Protein AF-A0A531KGC9-F1 (afdb_monomer_lite)

Radius of gyration: 27.88 Å; chains: 1; bounding box: 52×53×68 Å

Foldseek 3Di:
DPLVVVVVDADQEEEDEAQFACVLVNDQDADPPDGQVRCVVVVHDGSCVSNVVSVVSVVVQVPHNHYHYYHDQDDPPHGTHGHPVVVVVDVVVDDVVVVVNVVVVVVVVVVVVVVVDDP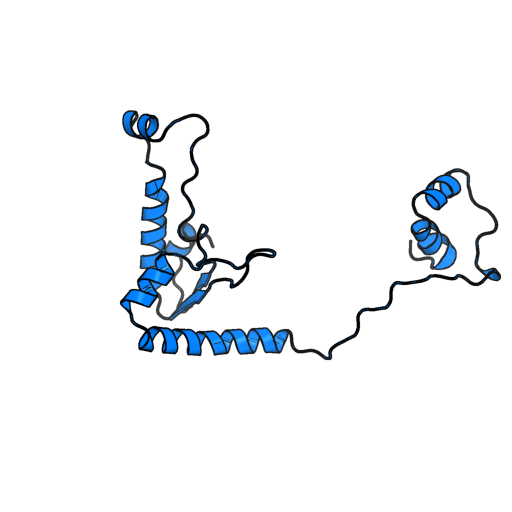DDDDDPDDDDDDDPVQDDPDDDPVVVVCCVVPVVVVCCCRRVVPD

Secondary structure (DSSP, 8-state):
--HHHHTT---SEEEE---BTBBTTBPPPPPSS--HHHHHHTTPPPTTHHHHHHHHHHHHHTTSSEEEE---SEETTEEPPBPHHHHHHHHHHHHHHHHHHHHHHHHHHHHHHHHS----PPPPPPP-----GGGS-S---HHHHHHHHH-HHHHIIIIII---

Structure (mmCIF, N/CA/C/O backbone):
data_AF-A0A531KGC9-F1
#
_entry.id   AF-A0A531KGC9-F1
#
loop_
_atom_site.group_PDB
_atom_site.id
_atom_site.type_symbol
_atom_site.label_atom_id
_atom_site.label_alt_id
_atom_site.label_comp_id
_atom_site.label_asym_id
_atom_site.label_entity_id
_atom_site.label_seq_id
_atom_site.pdbx_PDB_ins_code
_atom_site.Cartn_x
_atom_site.Cartn_y
_atom_site.Cartn_z
_atom_site.occupancy
_atom_site.B_iso_or_equiv
_atom_site.auth_seq_id
_atom_site.auth_comp_id
_atom_site.auth_asym_id
_atom_site.auth_atom_id
_atom_site.pdbx_PDB_model_num
ATOM 1 N N . TRP A 1 1 ? -11.451 5.717 -4.130 1.00 70.56 1 TRP A N 1
ATOM 2 C CA . TRP A 1 1 ? -12.069 6.863 -3.434 1.00 70.56 1 TRP A CA 1
ATOM 3 C C . TRP A 1 1 ? -11.128 7.343 -2.345 1.00 70.56 1 TRP A C 1
ATOM 5 O O . TRP A 1 1 ? -10.387 6.514 -1.820 1.00 70.56 1 TRP A O 1
ATOM 15 N N . GLY A 1 2 ? -11.115 8.639 -2.031 1.00 81.06 2 GLY A N 1
ATOM 16 C CA . GLY A 1 2 ? -10.497 9.112 -0.796 1.00 81.06 2 GLY A CA 1
ATOM 17 C C . GLY A 1 2 ? -11.372 8.763 0.413 1.00 81.06 2 GLY A C 1
ATOM 18 O O . GLY A 1 2 ? -12.481 8.242 0.271 1.00 81.06 2 GLY A O 1
ATOM 19 N N . ALA A 1 3 ? -10.854 9.017 1.617 1.00 81.88 3 ALA A N 1
ATOM 20 C CA . ALA A 1 3 ? -11.562 8.699 2.859 1.00 81.88 3 ALA A CA 1
ATOM 21 C C . ALA A 1 3 ? -12.882 9.478 2.995 1.00 81.88 3 ALA A C 1
ATOM 23 O O . ALA A 1 3 ? -13.854 8.944 3.519 1.00 81.88 3 ALA A O 1
ATOM 24 N N . LEU A 1 4 ? -12.937 10.709 2.474 1.00 83.06 4 LEU A N 1
ATOM 25 C CA . LEU A 1 4 ? -14.130 11.549 2.533 1.00 83.06 4 LEU A CA 1
ATOM 26 C C . LEU A 1 4 ? -15.223 11.043 1.585 1.00 83.06 4 LEU A C 1
ATOM 28 O O . LEU A 1 4 ? -16.373 10.912 1.989 1.00 83.06 4 LEU A O 1
ATOM 32 N N . GLU A 1 5 ? -14.864 10.710 0.345 1.00 86.38 5 GLU A N 1
ATOM 33 C CA . GLU A 1 5 ? -15.802 10.186 -0.650 1.00 86.38 5 GLU A CA 1
ATOM 34 C C . GLU A 1 5 ? -16.326 8.805 -0.249 1.00 86.38 5 GLU A C 1
ATOM 36 O O . GLU A 1 5 ? -17.485 8.487 -0.513 1.00 86.38 5 GLU A O 1
ATOM 41 N N . ALA A 1 6 ? -15.502 8.003 0.435 1.00 86.00 6 ALA A N 1
ATOM 42 C CA . ALA A 1 6 ? -15.907 6.704 0.963 1.00 86.00 6 ALA A CA 1
ATOM 43 C C . ALA A 1 6 ? -17.051 6.805 1.989 1.00 86.00 6 ALA A C 1
ATOM 45 O O . ALA A 1 6 ? -17.848 5.876 2.074 1.00 86.00 6 ALA A O 1
ATOM 46 N N . ARG A 1 7 ? -17.198 7.932 2.709 1.00 85.44 7 ARG A N 1
ATOM 47 C CA . ARG A 1 7 ? -18.311 8.145 3.661 1.00 85.44 7 ARG A CA 1
ATOM 48 C C . ARG A 1 7 ? -19.683 8.159 2.993 1.00 85.44 7 ARG A C 1
ATOM 50 O O . ARG A 1 7 ? -20.686 7.932 3.658 1.00 85.44 7 ARG A O 1
ATOM 57 N N . LEU A 1 8 ? -19.728 8.475 1.701 1.00 88.75 8 LEU A N 1
ATOM 58 C CA . LEU A 1 8 ? -20.965 8.567 0.927 1.00 88.75 8 LEU A CA 1
ATOM 59 C C . LEU A 1 8 ? -21.349 7.231 0.281 1.00 88.75 8 LEU A C 1
ATOM 61 O O . LEU A 1 8 ? -22.403 7.136 -0.339 1.00 88.75 8 LEU A O 1
ATOM 65 N N . GLN A 1 9 ? -20.490 6.215 0.384 1.00 87.88 9 GLN A N 1
ATOM 66 C CA . GLN A 1 9 ? -20.696 4.920 -0.251 1.00 87.88 9 GLN A CA 1
ATOM 67 C C . GLN A 1 9 ? -21.220 3.906 0.765 1.00 87.88 9 GLN A C 1
ATOM 69 O O . GLN A 1 9 ? -20.763 3.862 1.905 1.00 87.88 9 GLN A O 1
ATOM 74 N N . ASN A 1 10 ? -22.134 3.043 0.327 1.00 88.31 10 ASN A N 1
ATOM 75 C CA . ASN A 1 10 ? -22.544 1.864 1.081 1.00 88.31 10 ASN A CA 1
ATOM 76 C C . ASN A 1 10 ? -22.119 0.618 0.302 1.00 88.31 10 ASN A C 1
ATOM 78 O O . ASN A 1 10 ? -22.571 0.401 -0.821 1.00 88.31 10 ASN A O 1
ATOM 82 N N . VAL A 1 11 ? -21.211 -0.166 0.881 1.00 90.94 11 VAL A N 1
ATOM 83 C CA . VAL A 1 11 ? -20.626 -1.354 0.253 1.00 90.94 11 VAL A CA 1
ATOM 84 C C . VAL A 1 11 ? -20.618 -2.513 1.239 1.00 90.94 11 VAL A C 1
ATOM 86 O O . VAL A 1 11 ? -20.351 -2.335 2.428 1.00 90.94 11 VAL A O 1
ATOM 89 N N . ASP A 1 12 ? -20.857 -3.728 0.748 1.00 92.81 12 ASP A N 1
ATOM 90 C CA . ASP A 1 12 ? -20.807 -4.921 1.598 1.00 92.81 12 ASP A CA 1
ATOM 91 C C . ASP A 1 12 ? -19.370 -5.300 1.985 1.00 92.81 12 ASP A C 1
ATOM 93 O O . ASP A 1 12 ? -19.133 -5.823 3.074 1.00 92.81 12 ASP A O 1
ATOM 97 N N . THR A 1 13 ? -18.402 -5.037 1.099 1.00 94.00 13 THR A N 1
ATOM 98 C CA . THR A 1 13 ? -16.977 -5.294 1.341 1.00 94.00 13 THR A CA 1
ATOM 99 C C . THR A 1 13 ? -16.161 -4.024 1.146 1.00 94.00 13 THR A C 1
ATOM 101 O O . THR A 1 13 ? -16.174 -3.434 0.069 1.00 94.00 13 THR A O 1
ATOM 104 N N . LEU A 1 14 ? -15.405 -3.641 2.174 1.00 94.88 14 LEU A N 1
ATOM 105 C CA . LEU A 1 14 ? -14.520 -2.484 2.164 1.00 94.88 14 LEU A CA 1
ATOM 106 C C . LEU A 1 14 ? -13.064 -2.915 2.363 1.00 94.88 14 LEU A C 1
ATOM 108 O O . LEU A 1 14 ? -12.734 -3.628 3.310 1.00 94.88 14 LEU A O 1
ATOM 112 N N . VAL A 1 15 ? -12.175 -2.454 1.484 1.00 94.25 15 VAL A N 1
ATOM 113 C CA . VAL A 1 15 ? -10.730 -2.691 1.599 1.00 94.25 15 VAL A CA 1
ATOM 114 C C . VAL A 1 15 ? -10.048 -1.405 2.049 1.00 94.25 15 VAL A C 1
ATOM 116 O O . VAL A 1 15 ? -9.989 -0.426 1.307 1.00 94.25 15 VAL A O 1
ATOM 119 N N . VAL A 1 16 ? -9.502 -1.414 3.263 1.00 93.75 16 VAL A N 1
ATOM 120 C CA . VAL A 1 16 ? -8.706 -0.312 3.808 1.00 93.75 16 VAL A CA 1
ATOM 121 C C . VAL A 1 16 ? -7.238 -0.593 3.513 1.00 93.75 16 VAL A C 1
ATOM 123 O O . VAL A 1 16 ? -6.570 -1.351 4.218 1.00 93.75 16 VAL A O 1
ATOM 126 N N . GLY A 1 17 ? -6.752 -0.005 2.421 1.00 92.50 17 GLY A N 1
ATOM 127 C CA . GLY A 1 17 ? -5.370 -0.132 1.971 1.00 92.50 17 GLY A CA 1
ATOM 128 C C . GLY A 1 17 ? -4.423 0.893 2.593 1.00 92.50 17 GLY A C 1
ATOM 129 O O . GLY A 1 17 ? -4.823 1.980 3.006 1.00 92.50 17 GLY A O 1
ATOM 130 N N . GLY A 1 18 ? -3.132 0.558 2.603 1.00 90.75 18 GLY A N 1
ATOM 131 C CA . GLY A 1 18 ? -2.074 1.493 2.982 1.00 90.75 18 GLY A CA 1
ATOM 132 C C . GLY A 1 18 ? -1.900 1.671 4.488 1.00 90.75 18 GLY A C 1
ATOM 133 O O . GLY A 1 18 ? -1.448 2.729 4.911 1.00 90.75 18 GLY A O 1
ATOM 134 N N . LEU A 1 19 ? -2.211 0.658 5.304 1.00 94.75 19 LEU A N 1
ATOM 135 C CA . LEU A 1 19 ? -2.000 0.669 6.762 1.00 94.75 19 LEU A CA 1
ATOM 136 C C . LEU A 1 19 ? -0.515 0.549 7.154 1.00 94.75 19 LEU A C 1
ATOM 138 O O . LEU A 1 19 ? -0.113 -0.309 7.944 1.00 94.75 19 LEU A O 1
ATOM 142 N N . ASN A 1 20 ? 0.295 1.452 6.612 1.00 95.00 20 ASN A N 1
ATOM 143 C CA . ASN A 1 20 ? 1.696 1.667 6.931 1.00 95.00 20 ASN A CA 1
ATOM 144 C C . ASN A 1 20 ? 1.857 2.982 7.698 1.00 95.00 20 ASN A C 1
ATOM 146 O O . ASN A 1 20 ? 1.075 3.925 7.529 1.00 95.00 20 ASN A O 1
ATOM 150 N N . GLU A 1 21 ? 2.907 3.061 8.509 1.00 92.88 21 GLU A N 1
ATOM 151 C CA . GLU A 1 21 ? 3.233 4.276 9.247 1.00 92.88 21 GLU A CA 1
ATOM 152 C C . GLU A 1 21 ? 3.512 5.447 8.291 1.00 92.88 21 GLU A C 1
ATOM 154 O O . GLU A 1 21 ? 4.253 5.322 7.316 1.00 92.88 21 GLU A O 1
ATOM 159 N N . GLY A 1 22 ? 2.904 6.601 8.573 1.00 88.12 22 GLY A N 1
ATOM 160 C CA . GLY A 1 22 ? 3.001 7.803 7.743 1.00 88.12 22 GLY A CA 1
ATOM 161 C C . GLY A 1 22 ? 1.985 7.907 6.604 1.00 88.12 22 GLY A C 1
ATOM 162 O O . GLY A 1 22 ? 1.837 9.003 6.065 1.00 88.12 22 GLY A O 1
ATOM 163 N N . VAL A 1 23 ? 1.250 6.835 6.290 1.00 89.06 23 VAL A N 1
ATOM 164 C CA . VAL A 1 23 ? 0.073 6.882 5.402 1.00 89.06 23 VAL A CA 1
ATOM 165 C C . VAL A 1 23 ? -1.202 6.921 6.243 1.00 89.06 23 VAL A C 1
ATOM 167 O O . VAL A 1 23 ? -1.996 7.851 6.120 1.00 89.06 23 VAL A O 1
ATOM 170 N N . TRP A 1 24 ? -1.350 5.961 7.161 1.00 88.81 24 TRP A N 1
ATOM 171 C CA . TRP A 1 24 ? -2.466 5.879 8.103 1.00 88.81 24 TRP A CA 1
ATOM 172 C C . TRP A 1 24 ? -1.935 5.744 9.533 1.00 88.81 24 TRP A C 1
ATOM 174 O O . TRP A 1 24 ? -1.453 4.674 9.899 1.00 88.81 24 TRP A O 1
ATOM 184 N N . PRO A 1 25 ? -2.014 6.786 10.372 1.00 89.12 25 PRO A N 1
ATOM 185 C CA . PRO A 1 25 ? -2.324 8.167 10.009 1.00 89.12 25 PRO A CA 1
ATOM 186 C C . PRO A 1 25 ? -1.199 8.821 9.213 1.00 89.12 25 PRO A C 1
ATOM 188 O O . PRO A 1 25 ? -0.016 8.520 9.402 1.00 89.12 25 PRO A O 1
ATOM 191 N N . ARG A 1 26 ? -1.575 9.808 8.399 1.00 86.62 26 ARG A N 1
ATOM 192 C CA . ARG A 1 26 ? -0.610 10.689 7.751 1.00 86.62 26 ARG A CA 1
ATOM 193 C C . ARG A 1 26 ? 0.155 11.486 8.807 1.00 86.62 26 ARG A C 1
ATOM 195 O O . ARG A 1 26 ? -0.435 11.971 9.778 1.00 86.62 26 ARG A O 1
ATOM 202 N N . LYS A 1 27 ? 1.471 11.621 8.625 1.00 84.00 27 LYS A N 1
ATOM 203 C CA . LYS A 1 27 ? 2.285 12.484 9.491 1.00 84.00 27 LYS A CA 1
ATOM 204 C C . LYS A 1 27 ? 1.807 13.936 9.348 1.00 84.00 27 LYS A C 1
ATOM 206 O O . LYS A 1 27 ? 1.590 14.377 8.218 1.00 84.00 27 LYS A O 1
ATOM 211 N N . PRO A 1 28 ? 1.634 14.676 10.456 1.00 79.31 28 PRO A N 1
ATOM 212 C CA . PRO A 1 28 ? 1.358 16.097 10.367 1.00 79.31 28 PRO A CA 1
ATOM 213 C C . PRO A 1 28 ? 2.571 16.788 9.745 1.00 79.31 28 PRO A C 1
ATOM 215 O O . PRO A 1 28 ? 3.696 16.629 10.219 1.00 79.31 28 PRO A O 1
ATOM 218 N N . GLU A 1 29 ? 2.341 17.526 8.666 1.00 74.44 29 GLU A N 1
ATOM 219 C CA . GLU A 1 29 ? 3.374 18.332 8.026 1.00 74.44 29 GLU A CA 1
ATOM 220 C C . GLU A 1 29 ? 3.513 19.651 8.791 1.00 74.44 29 GLU A C 1
ATOM 222 O O . GLU A 1 29 ? 2.519 20.321 9.089 1.00 74.44 29 GLU A O 1
ATOM 227 N N . SER A 1 30 ? 4.748 20.009 9.144 1.00 69.81 30 SER A N 1
ATOM 228 C CA . SER A 1 30 ? 5.052 21.325 9.698 1.00 69.81 30 SER A CA 1
ATOM 229 C C . SER A 1 30 ? 4.838 22.384 8.622 1.00 69.81 30 SER A C 1
ATOM 231 O O . SER A 1 30 ? 5.321 22.239 7.498 1.00 69.81 30 SER A O 1
ATOM 233 N N . ASP A 1 31 ? 4.134 23.454 8.973 1.00 73.12 31 ASP A N 1
ATOM 234 C CA . ASP A 1 31 ? 4.000 24.611 8.095 1.00 73.12 31 ASP A CA 1
ATOM 235 C C . ASP A 1 31 ? 5.362 25.290 7.911 1.00 73.12 31 ASP A C 1
ATOM 237 O O . ASP A 1 31 ? 6.172 25.323 8.839 1.00 73.12 31 ASP A O 1
ATOM 241 N N . ARG A 1 32 ? 5.612 25.830 6.716 1.00 79.00 32 ARG A N 1
ATOM 242 C CA . ARG A 1 32 ? 6.854 26.550 6.407 1.00 79.00 32 ARG A CA 1
ATOM 243 C C . ARG A 1 32 ? 6.849 27.984 6.939 1.00 79.00 32 ARG A C 1
ATOM 245 O O . ARG A 1 32 ? 7.920 28.560 7.077 1.00 79.00 32 ARG A O 1
ATOM 252 N N . PHE A 1 33 ? 5.673 28.545 7.223 1.00 78.69 33 PHE A N 1
ATOM 253 C CA . PHE A 1 33 ? 5.512 29.948 7.611 1.00 78.69 33 PHE A CA 1
ATOM 254 C C . PHE A 1 33 ? 5.098 30.129 9.070 1.00 78.69 33 PHE A C 1
ATOM 256 O O . PHE A 1 33 ? 5.510 31.093 9.708 1.00 78.69 33 PHE A O 1
ATOM 263 N N . MET A 1 34 ? 4.284 29.219 9.608 1.00 76.50 34 MET A N 1
ATOM 264 C CA . MET A 1 34 ? 3.703 29.376 10.944 1.00 76.50 34 MET A CA 1
ATOM 265 C C . MET A 1 34 ? 4.039 28.206 11.860 1.00 76.50 34 MET A C 1
ATOM 267 O O . MET A 1 34 ? 3.727 27.051 11.572 1.00 76.50 34 MET A O 1
ATOM 271 N N . SER A 1 35 ? 4.606 28.504 13.028 1.00 79.88 35 SER A N 1
ATOM 272 C CA . SER A 1 35 ? 4.797 27.480 14.053 1.00 79.88 35 SER A CA 1
ATOM 273 C C . SER A 1 35 ? 3.447 26.957 14.566 1.00 79.88 35 SER A C 1
ATOM 275 O O . SER A 1 35 ? 2.408 27.614 14.453 1.00 79.88 35 SER A O 1
ATOM 277 N N . ARG A 1 36 ? 3.456 25.767 15.178 1.00 75.94 36 ARG A N 1
ATOM 278 C CA . ARG A 1 36 ? 2.265 25.182 15.817 1.00 75.94 36 ARG A CA 1
ATOM 279 C C . ARG A 1 36 ? 1.620 26.149 16.819 1.00 75.94 36 ARG A C 1
ATOM 281 O O . ARG A 1 36 ? 0.402 26.266 16.827 1.00 75.94 36 ARG A O 1
ATOM 288 N N . LEU A 1 37 ? 2.447 26.848 17.603 1.00 78.12 37 LEU A N 1
ATOM 289 C CA . LEU A 1 37 ? 2.013 27.793 18.635 1.00 78.12 37 LEU A CA 1
ATOM 290 C C . LEU A 1 37 ? 1.319 29.022 18.030 1.00 78.12 37 LEU A C 1
ATOM 292 O O . LEU A 1 37 ? 0.314 29.494 18.555 1.00 78.12 37 LEU A O 1
ATOM 296 N N . MET A 1 38 ? 1.837 29.510 16.897 1.00 80.50 38 MET A N 1
ATOM 297 C CA . MET A 1 38 ? 1.240 30.634 16.175 1.00 80.50 38 MET A CA 1
ATOM 298 C C . MET A 1 38 ? -0.146 30.265 15.662 1.00 80.50 38 MET A C 1
ATOM 300 O O . MET A 1 38 ? -1.073 31.027 15.889 1.00 80.50 38 MET A O 1
ATOM 304 N N . LYS A 1 39 ? -0.309 29.077 15.058 1.00 77.25 39 LYS A N 1
ATOM 305 C CA . LYS A 1 39 ? -1.611 28.606 14.550 1.00 77.25 39 LYS A CA 1
ATOM 306 C C . LYS A 1 39 ? -2.668 28.521 15.643 1.00 77.25 39 LYS A C 1
ATOM 308 O O . LYS A 1 39 ? -3.774 29.004 15.443 1.00 77.25 39 LYS A O 1
ATOM 313 N N . THR A 1 40 ? -2.309 27.967 16.800 1.00 75.19 40 THR A N 1
ATOM 314 C CA . THR A 1 40 ? -3.216 27.911 17.953 1.00 75.19 40 THR A CA 1
ATOM 315 C C . THR A 1 40 ? -3.551 29.296 18.505 1.00 75.19 40 THR A C 1
ATOM 317 O O . THR A 1 40 ? -4.658 29.497 18.979 1.00 75.19 40 THR A O 1
ATOM 320 N N . GLY A 1 41 ? -2.628 30.261 18.423 1.00 79.19 41 GLY A N 1
ATOM 321 C CA . GLY A 1 41 ? -2.860 31.636 18.881 1.00 79.19 41 GLY A CA 1
ATOM 322 C C . GLY A 1 41 ? -3.790 32.461 17.984 1.00 79.19 41 GLY A C 1
ATOM 323 O O . GLY A 1 41 ? -4.329 33.460 18.444 1.00 79.19 41 GLY A O 1
ATOM 324 N N . ILE A 1 42 ? -3.994 32.045 16.729 1.00 84.62 42 ILE A N 1
ATOM 325 C CA . ILE A 1 42 ? -4.915 32.682 15.769 1.00 84.62 42 ILE A CA 1
ATOM 326 C C . ILE A 1 42 ? -6.130 31.801 15.442 1.00 84.62 42 ILE A C 1
ATOM 328 O O . ILE A 1 42 ? -6.766 31.986 14.409 1.00 84.62 42 ILE A O 1
ATOM 332 N N . ASP A 1 43 ? -6.417 30.827 16.310 1.00 78.94 43 ASP A N 1
ATOM 333 C CA . ASP A 1 43 ? -7.567 29.917 16.228 1.00 78.94 43 ASP A CA 1
ATOM 334 C C . ASP A 1 43 ? -7.665 29.121 14.907 1.00 78.94 43 ASP A C 1
ATOM 336 O O . ASP A 1 43 ? -8.731 28.683 14.473 1.00 78.94 43 ASP A O 1
ATOM 340 N N . LEU A 1 44 ? -6.522 28.905 14.242 1.00 79.19 44 LEU A N 1
ATOM 341 C CA . LEU A 1 44 ? -6.443 28.017 13.087 1.00 79.19 44 LEU A CA 1
ATOM 342 C C . LEU A 1 44 ? -6.405 26.558 13.536 1.00 79.19 44 LEU A C 1
ATOM 344 O O . LEU A 1 44 ? -5.741 26.195 14.511 1.00 79.19 44 LEU A O 1
ATOM 348 N N . GLU A 1 45 ? -7.057 25.694 12.755 1.00 73.25 45 GLU A N 1
ATOM 349 C CA . GLU A 1 45 ? -7.127 24.267 13.055 1.00 73.25 45 GLU A CA 1
ATOM 350 C C . GLU A 1 45 ? -5.718 23.647 13.199 1.00 73.25 45 GLU A C 1
ATOM 352 O O . GLU A 1 45 ? -4.880 23.763 12.291 1.00 73.25 45 GLU A O 1
ATOM 357 N N . PRO A 1 46 ? -5.438 22.944 14.315 1.00 76.12 46 PRO A N 1
ATOM 358 C CA . PRO A 1 46 ? -4.141 22.323 14.525 1.00 76.12 46 PRO A CA 1
ATOM 359 C C . PRO A 1 46 ? -3.929 21.178 13.522 1.00 76.12 46 PRO A C 1
ATOM 361 O O . PRO A 1 46 ? -4.883 20.478 13.159 1.00 76.12 46 PRO A O 1
ATOM 364 N N . PRO A 1 47 ? -2.682 20.916 13.088 1.00 71.81 47 PRO A N 1
ATOM 365 C CA . PRO A 1 47 ? -2.397 19.863 12.112 1.00 71.81 47 PRO A CA 1
ATOM 366 C C . PRO A 1 47 ? -2.818 18.463 12.602 1.00 71.81 47 PRO A C 1
ATOM 368 O O . PRO A 1 47 ? -3.138 17.592 11.791 1.00 71.81 47 PRO A O 1
ATOM 371 N N . GLU A 1 48 ? -2.898 18.253 13.919 1.00 81.19 48 GLU A N 1
ATOM 372 C CA . GLU A 1 48 ? -3.392 17.033 14.564 1.00 81.19 48 GLU A CA 1
ATOM 373 C C . GLU A 1 48 ? -4.867 16.741 14.265 1.00 81.19 48 GLU A C 1
ATOM 375 O O . GLU A 1 48 ? -5.268 15.576 14.275 1.00 81.19 48 GLU A O 1
ATOM 380 N N . ARG A 1 49 ? -5.684 17.751 13.940 1.00 83.06 49 ARG A N 1
ATOM 381 C CA . ARG A 1 49 ? -7.105 17.551 13.615 1.00 83.06 49 ARG A CA 1
ATOM 382 C C . ARG A 1 49 ? -7.295 16.589 12.447 1.00 83.06 49 ARG A C 1
ATOM 384 O O . ARG A 1 49 ? -8.212 15.772 12.468 1.00 83.06 49 ARG A O 1
ATOM 391 N N . ARG A 1 50 ? -6.382 16.607 11.472 1.00 82.44 50 ARG A N 1
ATOM 392 C CA . ARG A 1 50 ? -6.385 15.654 10.350 1.00 82.44 50 ARG A CA 1
ATOM 393 C C . ARG A 1 50 ? -6.207 14.208 10.810 1.00 82.44 50 ARG A C 1
ATOM 395 O O . ARG A 1 50 ? -6.803 13.313 10.222 1.00 82.44 50 ARG A O 1
ATOM 402 N N . ILE A 1 51 ? -5.428 13.977 11.869 1.00 88.00 51 ILE A N 1
ATOM 403 C CA . ILE A 1 51 ? -5.274 12.646 12.473 1.00 88.00 51 ILE A CA 1
ATOM 404 C C . ILE A 1 51 ? -6.595 12.217 13.113 1.00 88.00 51 ILE A C 1
ATOM 406 O O . ILE A 1 51 ? -6.998 11.073 12.932 1.00 88.00 51 ILE A O 1
ATOM 410 N N . GLY A 1 52 ? -7.278 13.128 13.815 1.00 89.31 52 GLY A N 1
ATOM 411 C CA . GLY A 1 52 ? -8.597 12.870 14.401 1.00 89.31 52 GLY A CA 1
ATOM 412 C C . GLY A 1 52 ? -9.656 12.532 13.348 1.00 89.31 52 GLY A C 1
ATOM 413 O O . GLY A 1 52 ? -10.349 11.528 13.480 1.00 89.31 52 GLY A O 1
ATOM 414 N N . LEU A 1 53 ? -9.725 13.310 12.263 1.00 88.56 53 LEU A N 1
ATOM 415 C CA . LEU A 1 53 ? -10.638 13.048 11.144 1.00 88.56 53 LEU A CA 1
ATOM 416 C C . LEU A 1 53 ? -10.346 11.702 10.471 1.00 88.56 53 LEU A C 1
ATOM 418 O O . LEU A 1 53 ? -11.262 10.918 10.257 1.00 88.56 53 LEU A O 1
ATOM 422 N N . ALA A 1 54 ? -9.074 11.393 10.215 1.00 89.50 54 ALA A N 1
ATOM 423 C CA . ALA A 1 54 ? -8.696 10.100 9.656 1.00 89.50 54 ALA A CA 1
ATOM 424 C C . ALA A 1 54 ? -8.984 8.937 10.627 1.00 89.50 54 ALA A C 1
ATOM 426 O O . ALA A 1 54 ? -9.314 7.840 10.188 1.00 89.50 54 ALA A O 1
ATOM 427 N N . ALA A 1 55 ? -8.879 9.151 11.943 1.00 91.19 55 ALA A N 1
ATOM 428 C CA . ALA A 1 55 ? -9.217 8.131 12.935 1.00 91.19 55 ALA A CA 1
ATOM 429 C C . ALA A 1 55 ? -10.725 7.856 12.945 1.00 91.19 55 ALA A C 1
ATOM 431 O O . ALA A 1 55 ? -11.135 6.698 13.004 1.00 91.19 55 ALA A O 1
ATOM 432 N N . HIS A 1 56 ? -11.534 8.910 12.825 1.00 91.12 56 HIS A N 1
ATOM 433 C CA . HIS A 1 56 ? -12.975 8.796 12.637 1.00 91.12 56 HIS A CA 1
ATOM 434 C C . HIS A 1 56 ? -13.310 8.043 11.342 1.00 91.12 56 HIS A C 1
ATOM 436 O O . HIS A 1 56 ? -14.112 7.119 11.367 1.00 91.12 56 HIS A O 1
ATOM 442 N N . ASP A 1 57 ? -12.638 8.353 10.230 1.00 91.12 57 ASP A N 1
ATOM 443 C CA . ASP A 1 57 ? -12.825 7.635 8.959 1.00 91.12 57 ASP A CA 1
ATOM 444 C C . ASP A 1 57 ? -12.478 6.157 9.063 1.00 91.12 57 ASP A C 1
ATOM 446 O O . ASP A 1 57 ? -13.213 5.302 8.573 1.00 91.12 57 ASP A O 1
ATOM 450 N N . PHE A 1 58 ? -11.374 5.846 9.740 1.00 91.69 58 PHE A N 1
ATOM 451 C CA . PHE A 1 58 ? -10.980 4.470 10.000 1.00 91.69 58 PHE A CA 1
ATOM 452 C C . PHE A 1 58 ? -12.026 3.742 10.852 1.00 91.69 58 PHE A C 1
ATOM 454 O O . PHE A 1 58 ? -12.384 2.609 10.542 1.00 91.69 58 PHE A O 1
ATOM 461 N N . GLN A 1 59 ? -12.553 4.390 11.893 1.00 91.75 59 GLN A N 1
ATOM 462 C CA . GLN A 1 59 ? -13.592 3.820 12.748 1.00 91.75 59 GLN A CA 1
ATOM 463 C C . GLN A 1 59 ? -14.915 3.621 11.996 1.00 91.75 59 GLN A C 1
ATOM 465 O O . GLN A 1 59 ? -15.519 2.559 12.128 1.00 91.75 59 GLN A O 1
ATOM 470 N N . MET A 1 60 ? -15.329 4.575 11.160 1.00 91.00 60 MET A N 1
ATOM 471 C CA . MET A 1 60 ? -16.491 4.418 10.283 1.00 91.00 60 MET A CA 1
ATOM 472 C C . MET A 1 60 ? -16.315 3.257 9.303 1.00 91.00 60 MET A C 1
ATOM 474 O O . MET A 1 60 ? -17.226 2.449 9.138 1.00 91.00 60 MET A O 1
ATOM 478 N N . ALA A 1 61 ? -15.132 3.130 8.694 1.00 91.38 61 ALA A N 1
ATOM 479 C CA . ALA A 1 61 ? -14.815 2.033 7.785 1.00 91.38 61 ALA A CA 1
ATOM 480 C C . ALA A 1 61 ? -14.955 0.656 8.458 1.00 91.38 61 ALA A C 1
ATOM 482 O O . ALA A 1 61 ? -15.361 -0.304 7.804 1.00 91.38 61 ALA A O 1
ATOM 483 N N . MET A 1 62 ? -14.672 0.553 9.764 1.00 91.56 62 MET A N 1
ATOM 484 C CA . MET A 1 62 ? -14.846 -0.699 10.513 1.00 91.56 62 MET A CA 1
ATOM 485 C C . MET A 1 62 ? -16.318 -1.112 10.672 1.00 91.56 62 MET A C 1
ATOM 487 O O . MET A 1 62 ? -16.578 -2.247 11.059 1.00 91.56 62 MET A O 1
ATOM 491 N N . GLY A 1 63 ? -17.275 -0.228 10.370 1.00 90.12 63 GLY A N 1
ATOM 492 C CA . GLY A 1 63 ? -18.708 -0.526 10.401 1.00 90.12 63 GLY A CA 1
ATOM 493 C C . GLY A 1 63 ? -19.234 -1.304 9.188 1.00 90.12 63 GLY A C 1
ATOM 494 O O . GLY A 1 63 ? -20.391 -1.721 9.201 1.00 90.12 63 GLY A O 1
ATOM 495 N N . ALA A 1 64 ? -18.431 -1.509 8.137 1.00 92.69 64 ALA A N 1
ATOM 496 C CA . ALA A 1 64 ? -18.855 -2.295 6.977 1.00 92.69 64 ALA A CA 1
ATOM 497 C C . ALA A 1 64 ? -18.968 -3.796 7.313 1.00 92.69 64 ALA A C 1
ATOM 499 O O . ALA A 1 64 ? -18.248 -4.312 8.167 1.00 92.69 64 ALA A O 1
ATOM 500 N N . LYS A 1 65 ? -19.841 -4.526 6.598 1.00 93.12 65 LYS A N 1
ATOM 501 C CA . LYS A 1 65 ? -20.102 -5.957 6.866 1.00 93.12 65 LYS A CA 1
ATOM 502 C C . LYS A 1 65 ? -18.840 -6.816 6.758 1.00 93.12 65 LYS A C 1
ATOM 504 O O . LYS A 1 65 ? -18.619 -7.705 7.578 1.00 93.12 65 LYS A O 1
ATOM 509 N N . LYS A 1 66 ? -18.014 -6.563 5.738 1.00 94.69 66 LYS A N 1
ATOM 510 C CA . LYS A 1 66 ? -16.715 -7.211 5.545 1.00 94.69 66 LYS A CA 1
ATOM 511 C C . LYS A 1 66 ? -15.640 -6.154 5.345 1.00 94.69 66 LYS A C 1
ATOM 513 O O . LYS A 1 66 ? -15.704 -5.370 4.404 1.00 94.69 6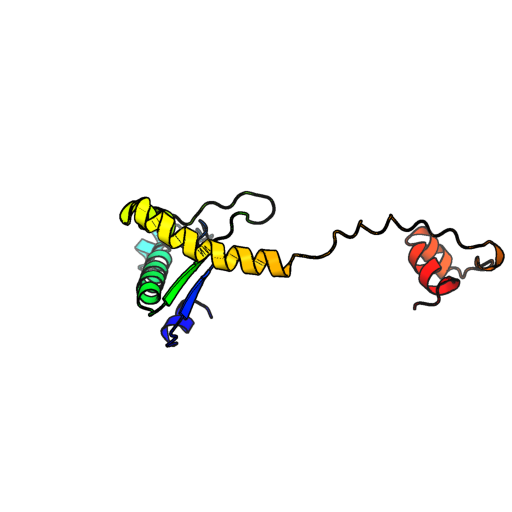6 LYS A O 1
ATOM 518 N N . VAL A 1 67 ? -14.620 -6.176 6.197 1.00 94.81 67 VAL A N 1
ATOM 519 C CA . VAL A 1 67 ? -13.494 -5.240 6.128 1.00 94.81 67 VAL A CA 1
ATOM 520 C C . VAL A 1 67 ? -12.193 -6.001 5.930 1.00 94.81 67 VAL A C 1
ATOM 522 O O . VAL A 1 67 ? -11.893 -6.943 6.663 1.00 94.81 67 VAL A O 1
ATOM 525 N N . VAL A 1 68 ? -11.406 -5.577 4.943 1.00 95.62 68 VAL A N 1
ATOM 526 C CA . VAL A 1 68 ? -10.056 -6.089 4.692 1.00 95.62 68 VAL A CA 1
ATOM 527 C C . VAL A 1 68 ? -9.051 -4.995 5.023 1.00 95.62 68 VAL A C 1
ATOM 529 O O . VAL A 1 68 ? -9.040 -3.940 4.395 1.00 95.62 68 VAL A O 1
ATOM 532 N N . LEU A 1 69 ? -8.194 -5.254 6.009 1.00 95.44 69 LEU A N 1
ATOM 533 C CA . LEU A 1 69 ? -7.105 -4.362 6.398 1.00 95.44 69 LEU A CA 1
ATOM 534 C C . LEU A 1 69 ? -5.833 -4.771 5.656 1.00 95.44 69 LEU A C 1
ATOM 536 O O . LEU A 1 69 ? -5.296 -5.851 5.901 1.00 95.44 69 LEU A O 1
ATOM 540 N N . ALA A 1 70 ? -5.341 -3.911 4.767 1.00 95.31 70 ALA A N 1
ATOM 541 C CA . ALA A 1 70 ? -4.183 -4.204 3.933 1.00 95.31 70 ALA A CA 1
ATOM 542 C C . ALA A 1 70 ? -3.028 -3.228 4.191 1.00 95.31 70 ALA A C 1
ATOM 544 O O . ALA A 1 70 ? -3.197 -2.008 4.284 1.00 95.31 70 ALA A O 1
ATOM 545 N N . ARG A 1 71 ? -1.817 -3.782 4.266 1.00 94.75 71 ARG A N 1
ATOM 546 C CA . ARG A 1 71 ? -0.563 -3.040 4.419 1.00 94.75 71 ARG A CA 1
ATOM 547 C C . ARG A 1 71 ? 0.482 -3.604 3.462 1.00 94.75 71 ARG A C 1
ATOM 549 O O . ARG A 1 71 ? 0.434 -4.794 3.155 1.00 94.75 71 ARG A O 1
ATOM 556 N N . SER A 1 72 ? 1.459 -2.799 3.054 1.00 93.44 72 SER A N 1
ATOM 557 C CA . SER A 1 72 ? 2.603 -3.327 2.303 1.00 93.44 72 SER A CA 1
ATOM 558 C C . SER A 1 72 ? 3.725 -3.734 3.261 1.00 93.44 72 SER A C 1
ATOM 560 O O . SER A 1 72 ? 3.940 -3.105 4.297 1.00 93.44 72 SER A O 1
ATOM 562 N N . ALA A 1 73 ? 4.442 -4.811 2.934 1.00 92.69 73 ALA A N 1
ATOM 563 C CA . ALA A 1 73 ? 5.613 -5.232 3.706 1.00 92.69 73 ALA A CA 1
ATOM 564 C C . ALA A 1 73 ? 6.859 -4.391 3.374 1.00 92.69 73 ALA A C 1
ATOM 566 O O . ALA A 1 73 ? 7.755 -4.258 4.206 1.00 92.69 73 ALA A O 1
ATOM 567 N N . ARG A 1 74 ? 6.903 -3.805 2.170 1.00 92.06 74 ARG A N 1
ATOM 568 C CA . ARG A 1 74 ? 7.979 -2.943 1.666 1.00 92.06 74 ARG A CA 1
ATOM 569 C C . ARG A 1 74 ? 7.399 -1.671 1.052 1.00 92.06 74 ARG A C 1
ATOM 571 O O . ARG A 1 74 ? 6.265 -1.674 0.568 1.00 92.06 74 ARG A O 1
ATOM 578 N N . SER A 1 75 ? 8.167 -0.590 1.103 1.00 87.69 75 SER A N 1
ATOM 579 C CA . SER A 1 75 ? 7.864 0.690 0.463 1.00 87.69 75 SER A CA 1
ATOM 580 C C . SER A 1 75 ? 9.125 1.165 -0.251 1.00 87.69 75 SER A C 1
ATOM 582 O O . SER A 1 75 ? 10.111 1.500 0.404 1.00 87.69 75 SER A O 1
ATOM 584 N N . GLY A 1 76 ? 9.111 1.145 -1.585 1.00 86.75 76 GLY A N 1
ATOM 585 C CA . GLY A 1 76 ? 10.349 1.194 -2.365 1.00 86.75 76 GLY A CA 1
ATOM 586 C C . GLY A 1 76 ? 11.249 0.011 -1.998 1.00 86.75 76 GLY A C 1
ATOM 587 O O . GLY A 1 76 ? 10.767 -1.115 -1.854 1.00 86.75 76 GLY A O 1
ATOM 588 N N . ASP A 1 77 ? 12.532 0.276 -1.764 1.00 88.69 77 ASP A N 1
ATOM 589 C CA . ASP A 1 77 ? 13.490 -0.772 -1.401 1.00 88.69 77 ASP A CA 1
ATOM 590 C C . ASP A 1 77 ? 13.515 -1.124 0.092 1.00 88.69 77 ASP A C 1
ATOM 592 O O . ASP A 1 77 ? 14.008 -2.195 0.455 1.00 88.69 77 ASP A O 1
ATOM 596 N N . ALA A 1 78 ? 12.928 -0.296 0.961 1.00 89.56 78 ALA A N 1
ATOM 597 C CA . ALA A 1 78 ? 12.990 -0.478 2.410 1.00 89.56 78 ALA A CA 1
ATOM 598 C C . ALA A 1 78 ? 11.787 -1.266 2.977 1.00 89.56 78 ALA A C 1
ATOM 600 O O . ALA A 1 78 ? 10.667 -1.165 2.457 1.00 89.56 78 ALA A O 1
ATOM 601 N N . PRO A 1 79 ? 11.969 -2.028 4.075 1.00 92.44 79 PRO A N 1
ATOM 602 C CA . PRO A 1 79 ? 10.859 -2.580 4.848 1.00 92.44 79 PRO A CA 1
ATOM 603 C C . PRO A 1 79 ? 9.914 -1.478 5.340 1.00 92.44 79 PRO A C 1
ATOM 605 O O . PRO A 1 79 ? 10.348 -0.457 5.872 1.00 92.44 79 PRO A O 1
ATOM 608 N N . ALA A 1 80 ? 8.609 -1.692 5.185 1.00 93.62 80 ALA A N 1
ATOM 609 C CA . ALA A 1 80 ? 7.593 -0.750 5.633 1.00 93.62 80 ALA A CA 1
ATOM 610 C C . ALA A 1 80 ? 7.115 -1.086 7.050 1.00 93.62 80 ALA A C 1
ATOM 612 O O . ALA A 1 80 ? 6.723 -2.223 7.354 1.00 93.62 80 ALA A O 1
ATOM 613 N N . VAL A 1 81 ? 7.094 -0.067 7.907 1.00 94.44 81 VAL A N 1
ATOM 614 C CA . VAL A 1 81 ? 6.602 -0.170 9.284 1.00 94.44 81 VAL A CA 1
ATOM 615 C C . VAL A 1 81 ? 5.067 -0.230 9.269 1.00 94.44 81 VAL A C 1
ATOM 617 O O . VAL A 1 81 ? 4.438 0.580 8.578 1.00 94.44 81 VAL A O 1
ATOM 620 N N . PRO A 1 82 ? 4.435 -1.179 9.987 1.00 94.44 82 PRO A N 1
ATOM 621 C CA . PRO A 1 82 ? 2.980 -1.225 10.091 1.00 94.44 82 PRO A CA 1
ATOM 622 C C . PRO A 1 82 ? 2.442 0.041 10.763 1.00 94.44 82 PRO A C 1
ATOM 624 O O . PRO A 1 82 ? 3.076 0.591 11.658 1.00 94.44 82 PRO A O 1
ATOM 627 N N . SER A 1 83 ? 1.251 0.472 10.353 1.00 95.69 83 SER A N 1
ATOM 628 C CA . SER A 1 83 ? 0.536 1.582 10.986 1.00 95.69 83 SER A CA 1
ATOM 629 C C . SER A 1 83 ? 0.431 1.386 12.498 1.00 95.69 83 SER A C 1
ATOM 631 O O . SER A 1 83 ? -0.004 0.325 12.959 1.00 95.69 83 SER A O 1
ATOM 633 N N . ARG A 1 84 ? 0.708 2.441 13.271 1.00 94.56 84 ARG A N 1
ATOM 634 C CA . ARG A 1 84 ? 0.457 2.449 14.721 1.00 94.56 84 ARG A CA 1
ATOM 635 C C . ARG A 1 84 ? -0.992 2.139 15.112 1.00 94.56 84 ARG A C 1
ATOM 637 O O . ARG A 1 84 ? -1.229 1.623 16.200 1.00 94.56 84 ARG A O 1
ATOM 644 N N . TRP A 1 85 ? -1.974 2.428 14.256 1.00 93.75 85 TRP A N 1
ATOM 645 C CA . TRP A 1 85 ? -3.376 2.069 14.513 1.00 93.75 85 TRP A CA 1
ATOM 646 C C . TRP A 1 85 ? -3.605 0.574 14.360 1.00 93.75 85 TRP A C 1
ATOM 648 O O . TRP A 1 85 ? -4.212 -0.044 15.232 1.00 93.75 85 TRP A O 1
ATOM 658 N N . LEU A 1 86 ? -3.045 -0.018 13.304 1.00 94.44 86 LEU A N 1
ATOM 659 C CA . LEU A 1 86 ? -3.084 -1.461 13.103 1.00 94.44 86 LEU A CA 1
ATOM 660 C C . LEU A 1 86 ? -2.351 -2.191 14.234 1.00 94.44 86 LEU A C 1
ATOM 662 O O . LEU A 1 86 ? -2.869 -3.171 14.755 1.00 94.44 86 LEU A O 1
ATOM 666 N N . GLN A 1 87 ? -1.183 -1.700 14.657 1.00 94.88 87 GLN A N 1
ATOM 667 C CA . GLN A 1 87 ? -0.458 -2.264 15.798 1.00 94.88 87 GLN A CA 1
ATOM 668 C C . GLN A 1 87 ? -1.314 -2.254 17.067 1.00 94.88 87 GLN A C 1
ATOM 670 O O . GLN A 1 87 ? -1.478 -3.297 17.688 1.00 94.88 87 GLN A O 1
ATOM 675 N N . ARG A 1 88 ? -1.920 -1.110 17.415 1.00 94.88 88 ARG A N 1
ATOM 676 C CA . ARG A 1 88 ? -2.803 -0.999 18.588 1.00 94.88 88 ARG A CA 1
ATOM 677 C C . ARG A 1 88 ? -4.007 -1.932 18.502 1.00 94.88 88 ARG A C 1
ATOM 679 O O . ARG A 1 88 ? -4.338 -2.561 19.501 1.00 94.88 88 ARG A O 1
ATOM 686 N N . LEU A 1 89 ? -4.629 -2.047 17.327 1.00 93.62 89 LEU A N 1
ATOM 687 C CA . LEU A 1 89 ? -5.740 -2.970 17.099 1.00 93.62 89 LEU A CA 1
ATOM 688 C C . LEU A 1 89 ? -5.308 -4.423 17.328 1.00 93.62 89 LEU A C 1
ATOM 690 O O . LEU A 1 89 ? -5.974 -5.147 18.059 1.00 93.62 89 LEU A O 1
ATOM 694 N N . LEU A 1 90 ? -4.182 -4.838 16.740 1.00 94.62 90 LEU A N 1
ATOM 695 C CA . LEU A 1 90 ? -3.656 -6.197 16.887 1.00 94.62 90 LEU A CA 1
ATOM 696 C C . LEU A 1 90 ? -3.263 -6.512 18.335 1.00 94.62 90 LEU A C 1
ATOM 698 O O . LEU A 1 90 ? -3.509 -7.620 18.801 1.00 94.62 90 LEU A O 1
ATOM 702 N N . THR A 1 91 ? -2.693 -5.543 19.053 1.00 96.38 91 THR A N 1
ATOM 703 C CA . THR A 1 91 ? -2.403 -5.682 20.485 1.00 96.38 91 THR A CA 1
ATOM 704 C C . THR A 1 91 ? -3.686 -5.836 21.298 1.00 96.38 91 THR A C 1
ATOM 706 O O . THR A 1 91 ? -3.732 -6.666 22.198 1.00 96.38 91 THR A O 1
ATOM 709 N N . PHE A 1 92 ? -4.733 -5.073 20.974 1.00 96.25 92 PHE A N 1
ATOM 710 C CA . PHE A 1 92 ? -6.010 -5.113 21.687 1.00 96.25 92 PHE A CA 1
ATOM 711 C C . PHE A 1 92 ? -6.752 -6.448 21.519 1.00 96.25 92 PHE A C 1
ATOM 713 O O . PHE A 1 92 ? -7.244 -6.996 22.498 1.00 96.25 92 PHE A O 1
ATOM 720 N N . ILE A 1 93 ? -6.818 -6.990 20.299 1.00 95.69 93 ILE A N 1
ATOM 721 C CA . ILE A 1 93 ? -7.537 -8.252 20.026 1.00 95.69 93 ILE A CA 1
ATOM 722 C C . ILE A 1 93 ? -6.764 -9.508 20.469 1.00 95.69 93 ILE A C 1
ATOM 724 O O . ILE A 1 93 ? -7.329 -10.603 20.513 1.00 95.69 93 ILE A O 1
ATOM 728 N N . GLY A 1 94 ? -5.468 -9.368 20.759 1.00 96.94 94 GLY A N 1
ATOM 729 C CA . GLY A 1 94 ? -4.584 -10.470 21.126 1.00 96.94 94 GLY A CA 1
ATOM 730 C C . GLY A 1 94 ? -4.098 -11.318 19.942 1.00 96.94 94 GLY A C 1
ATOM 731 O O . GLY A 1 94 ? -4.550 -11.199 18.799 1.00 96.94 94 GLY A O 1
ATOM 732 N N . THR A 1 95 ? -3.135 -12.197 20.220 1.00 95.12 95 THR A N 1
ATOM 733 C CA . THR A 1 95 ? -2.430 -13.000 19.207 1.00 95.12 95 THR A CA 1
ATOM 734 C C . THR A 1 95 ? -3.327 -14.000 18.489 1.00 95.12 95 THR A C 1
ATOM 736 O O . THR A 1 95 ? -3.160 -14.200 17.286 1.00 95.12 95 THR A O 1
ATOM 739 N N . ASP A 1 96 ? -4.297 -14.585 19.189 1.00 96.50 96 ASP A N 1
ATOM 740 C CA . ASP A 1 96 ? -5.133 -15.661 18.648 1.00 96.50 96 ASP A CA 1
ATOM 741 C C . ASP A 1 96 ? -6.096 -15.129 17.581 1.00 96.50 96 ASP A C 1
ATOM 743 O O . ASP A 1 96 ? -6.151 -15.640 16.458 1.00 96.50 96 ASP A O 1
ATOM 747 N N . HIS A 1 97 ? -6.780 -14.019 17.876 1.00 95.81 97 HIS A N 1
ATOM 748 C CA . HIS A 1 97 ? -7.630 -13.328 16.905 1.00 95.81 97 HIS A CA 1
ATOM 749 C C . HIS A 1 97 ? -6.806 -12.731 15.763 1.00 95.81 97 HIS A C 1
ATOM 751 O O . HIS A 1 97 ? -7.196 -12.831 14.597 1.00 95.81 97 HIS A O 1
ATOM 757 N N . ALA A 1 98 ? -5.631 -12.168 16.065 1.00 95.44 98 ALA A N 1
ATOM 758 C CA . ALA A 1 98 ? -4.718 -11.679 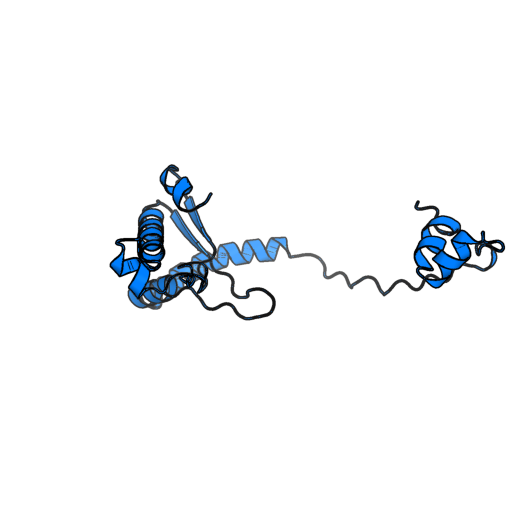15.039 1.00 95.44 98 ALA A CA 1
ATOM 759 C C . ALA A 1 98 ? -4.285 -12.796 14.072 1.00 95.44 98 ALA A C 1
ATOM 761 O O . ALA A 1 98 ? -4.203 -12.559 12.866 1.00 95.44 98 ALA A O 1
ATOM 762 N N . ALA A 1 99 ? -4.048 -14.016 14.564 1.00 95.94 99 ALA A N 1
ATOM 763 C CA . ALA A 1 99 ? -3.717 -15.166 13.727 1.00 95.94 99 ALA A CA 1
ATOM 764 C C . ALA A 1 99 ? -4.886 -15.566 12.814 1.00 95.94 99 ALA A C 1
ATOM 766 O O . ALA A 1 99 ? -4.670 -15.835 11.633 1.00 95.94 99 ALA A O 1
ATOM 767 N N . VAL A 1 100 ? -6.130 -15.540 13.310 1.00 96.25 100 VAL A N 1
ATOM 768 C CA . VAL A 1 100 ? -7.328 -15.779 12.482 1.00 96.25 100 VAL A CA 1
ATOM 769 C C . VAL A 1 100 ? -7.432 -14.755 11.349 1.00 96.25 100 VAL A C 1
ATOM 771 O O . VAL A 1 100 ? -7.652 -15.141 10.201 1.00 96.25 100 VAL A O 1
ATOM 774 N N . LEU A 1 101 ? -7.240 -13.465 11.647 1.00 94.56 101 LEU A N 1
ATOM 775 C CA . LEU A 1 101 ? -7.268 -12.404 10.635 1.00 94.56 101 LEU A CA 1
ATOM 776 C C . LEU A 1 101 ? -6.164 -12.588 9.586 1.00 94.56 101 LEU A C 1
ATOM 778 O O . LEU A 1 101 ? -6.432 -12.467 8.393 1.00 94.56 101 LEU A O 1
ATOM 782 N N . ARG A 1 102 ? -4.941 -12.922 10.020 1.00 94.56 102 ARG A N 1
ATOM 783 C CA . ARG A 1 102 ? -3.807 -13.173 9.116 1.00 94.56 102 ARG A CA 1
ATOM 784 C C . ARG A 1 102 ? -4.058 -14.362 8.198 1.00 94.56 102 ARG A C 1
ATOM 786 O O . ARG A 1 102 ? -3.878 -14.204 7.000 1.00 94.56 102 ARG A O 1
ATOM 793 N N . ARG A 1 103 ? -4.584 -15.478 8.718 1.00 95.94 103 ARG A N 1
ATOM 794 C CA . ARG A 1 103 ? -4.927 -16.658 7.901 1.00 95.94 103 ARG A CA 1
ATOM 795 C C . ARG A 1 103 ? -5.929 -16.339 6.792 1.00 95.94 103 ARG A C 1
ATOM 797 O O . ARG A 1 103 ? -5.755 -16.791 5.669 1.00 95.94 103 ARG A O 1
ATOM 804 N N . ARG A 1 104 ? -6.953 -15.524 7.079 1.00 95.00 104 ARG A N 1
ATOM 805 C CA . ARG A 1 104 ? -7.888 -15.035 6.044 1.00 95.00 104 ARG A CA 1
ATOM 806 C C . ARG A 1 104 ? -7.181 -14.143 5.017 1.00 95.00 104 ARG A C 1
ATOM 808 O O . ARG A 1 104 ? -7.531 -14.152 3.846 1.00 95.00 104 ARG A O 1
ATOM 815 N N . GLY A 1 105 ? -6.190 -13.368 5.455 1.00 94.88 105 GLY A N 1
ATOM 816 C CA . GLY A 1 105 ? -5.321 -12.577 4.583 1.00 94.88 105 GLY A CA 1
ATOM 817 C C . GLY A 1 105 ? -4.432 -13.428 3.670 1.00 94.88 105 GLY A C 1
ATOM 818 O O . GLY A 1 105 ? -4.244 -13.080 2.505 1.00 94.88 105 GLY A O 1
ATOM 819 N N . ASP A 1 106 ? -3.918 -14.548 4.180 1.00 95.38 106 ASP A N 1
ATOM 820 C CA . ASP A 1 106 ? -3.031 -15.454 3.445 1.00 95.38 106 ASP A CA 1
ATOM 821 C C . ASP A 1 106 ? -3.712 -16.069 2.217 1.00 95.38 106 ASP A C 1
ATOM 823 O O . ASP A 1 106 ? -3.045 -16.305 1.211 1.00 95.38 106 ASP A O 1
ATOM 827 N N . GLU A 1 107 ? -5.036 -16.245 2.250 1.00 94.88 107 GLU A N 1
ATOM 828 C CA . GLU A 1 107 ? -5.829 -16.681 1.096 1.00 94.88 107 GLU A CA 1
ATOM 829 C C . GLU A 1 107 ? -5.703 -15.685 -0.069 1.00 94.88 107 GLU A C 1
ATOM 831 O O . GLU A 1 107 ? -5.292 -16.062 -1.169 1.00 94.88 107 GLU A O 1
ATOM 836 N N . PHE A 1 108 ? -5.920 -14.389 0.184 1.00 93.69 108 PHE A N 1
ATOM 837 C CA . PHE A 1 108 ? -5.756 -13.346 -0.836 1.00 93.69 108 PHE A CA 1
ATOM 838 C C . PHE A 1 108 ? -4.315 -13.257 -1.349 1.00 93.69 108 PHE A C 1
ATOM 840 O O . PHE A 1 108 ? -4.087 -13.065 -2.544 1.00 93.69 108 PHE A O 1
ATOM 847 N N . LEU A 1 109 ? -3.331 -13.417 -0.457 1.00 93.56 109 LEU A N 1
ATOM 848 C CA . LEU A 1 109 ? -1.921 -13.443 -0.848 1.00 93.56 109 LEU A CA 1
ATOM 849 C C . LEU A 1 109 ? -1.589 -14.665 -1.706 1.00 93.56 109 LEU A C 1
ATOM 851 O O . LEU A 1 109 ? -0.749 -14.566 -2.597 1.00 93.56 109 LEU A O 1
ATOM 855 N N . SER A 1 110 ? -2.228 -15.808 -1.456 1.00 94.62 110 SER A N 1
ATOM 856 C CA . SER A 1 110 ? -2.034 -17.012 -2.261 1.00 94.62 110 SER A CA 1
ATOM 857 C C . SER A 1 110 ? -2.575 -16.830 -3.678 1.00 94.62 110 SER A C 1
ATOM 859 O O . SER A 1 110 ? -1.867 -17.148 -4.629 1.00 94.62 110 SER A O 1
ATOM 861 N N . TRP A 1 111 ? -3.755 -16.217 -3.835 1.00 93.88 111 TRP A N 1
ATOM 862 C CA . TRP A 1 111 ? -4.306 -15.874 -5.147 1.00 93.88 111 TRP A CA 1
ATOM 863 C C . TRP A 1 111 ? -3.423 -14.879 -5.892 1.00 93.88 111 TRP A C 1
ATOM 865 O O . TRP A 1 111 ? -3.133 -15.089 -7.064 1.00 93.88 111 TRP A O 1
ATOM 875 N N . ALA A 1 112 ? -2.936 -13.838 -5.211 1.00 91.94 112 ALA A N 1
ATOM 876 C CA . ALA A 1 112 ? -2.024 -12.875 -5.823 1.00 91.94 112 ALA A CA 1
ATOM 877 C C . ALA A 1 112 ? -0.743 -13.554 -6.338 1.00 91.94 112 ALA A C 1
ATOM 879 O O . ALA A 1 112 ? -0.362 -13.360 -7.486 1.00 91.94 112 ALA A O 1
ATOM 880 N N . ARG A 1 113 ? -0.125 -14.426 -5.531 1.00 92.12 113 ARG A N 1
ATOM 881 C CA . ARG A 1 113 ? 1.061 -15.193 -5.951 1.00 92.12 113 ARG A CA 1
ATOM 882 C C . ARG A 1 113 ? 0.765 -16.169 -7.087 1.00 92.12 113 ARG A C 1
ATOM 884 O O . ARG A 1 113 ? 1.643 -16.416 -7.901 1.00 92.12 113 ARG A O 1
ATOM 891 N N . ALA A 1 114 ? -0.439 -16.736 -7.127 1.00 93.06 114 ALA A N 1
ATOM 892 C CA . ALA A 1 114 ? -0.854 -17.627 -8.202 1.00 93.06 114 ALA A CA 1
ATOM 893 C C . ALA A 1 114 ? -1.018 -16.882 -9.537 1.00 93.06 114 ALA A C 1
ATOM 895 O O . ALA A 1 114 ? -0.747 -17.466 -10.578 1.00 93.06 114 ALA A O 1
ATOM 896 N N . LEU A 1 115 ? -1.403 -15.600 -9.519 1.00 90.75 115 LEU A N 1
ATOM 897 C CA . LEU A 1 115 ? -1.432 -14.768 -10.729 1.00 90.75 115 LEU A CA 1
ATOM 898 C C . LEU A 1 115 ? -0.026 -14.495 -11.276 1.00 90.75 115 LEU A C 1
ATOM 900 O O . LEU A 1 115 ? 0.162 -14.475 -12.489 1.00 90.75 115 LEU A O 1
ATOM 904 N N . ASP A 1 116 ? 0.954 -14.329 -10.388 1.00 86.25 116 ASP A N 1
ATOM 905 C CA . ASP A 1 116 ? 2.365 -14.161 -10.759 1.00 86.25 116 ASP A CA 1
ATOM 906 C C . ASP A 1 116 ? 3.055 -15.495 -11.102 1.00 86.25 116 ASP A C 1
ATOM 908 O O . ASP A 1 116 ? 4.213 -15.513 -11.532 1.00 86.25 116 ASP A O 1
ATOM 912 N N . ALA A 1 117 ? 2.374 -16.628 -10.901 1.00 86.62 117 ALA A N 1
ATOM 913 C CA . ALA A 1 117 ? 2.921 -17.937 -11.204 1.00 86.62 117 ALA A CA 1
ATOM 914 C C . ALA A 1 117 ? 2.964 -18.136 -12.723 1.00 86.62 117 ALA A C 1
ATOM 916 O O . ALA A 1 117 ? 1.953 -18.337 -13.391 1.00 86.62 117 ALA A O 1
ATOM 917 N N . GLY A 1 118 ? 4.173 -18.110 -13.266 1.00 84.75 118 GLY A N 1
ATOM 918 C CA . GLY A 1 118 ? 4.464 -18.475 -14.641 1.00 84.75 118 GLY A CA 1
ATOM 919 C C . GLY A 1 118 ? 5.730 -19.312 -14.701 1.00 84.75 118 GLY A C 1
ATOM 920 O O . GLY A 1 118 ? 6.496 -19.387 -13.735 1.00 84.75 118 GLY A O 1
ATOM 921 N N . GLU A 1 119 ? 5.969 -19.940 -15.848 1.00 86.69 119 GLU A N 1
ATOM 922 C CA . GLU A 1 119 ? 7.263 -20.562 -16.105 1.00 86.69 119 GLU A CA 1
ATOM 923 C C . GLU A 1 119 ? 8.363 -19.519 -15.918 1.00 86.69 119 GLU A C 1
ATOM 925 O O . GLU A 1 119 ? 8.306 -18.419 -16.478 1.00 86.69 119 GLU A O 1
ATOM 930 N N . ARG A 1 120 ? 9.373 -19.862 -15.114 1.00 81.12 120 ARG A N 1
ATOM 931 C CA . ARG A 1 120 ? 10.545 -19.012 -14.941 1.00 81.12 120 ARG A CA 1
ATOM 932 C C . ARG A 1 120 ? 11.241 -18.897 -16.293 1.00 81.12 120 ARG A C 1
ATOM 934 O O . ARG A 1 120 ? 11.919 -19.821 -16.728 1.00 81.12 120 ARG A O 1
ATOM 941 N N . ARG A 1 121 ? 11.061 -17.756 -16.950 1.00 84.62 121 ARG A N 1
ATOM 942 C CA . ARG A 1 121 ? 11.794 -17.405 -18.162 1.00 84.62 121 ARG A CA 1
ATOM 943 C C . ARG A 1 121 ? 13.058 -16.679 -17.755 1.00 84.62 121 ARG A C 1
ATOM 945 O O . ARG A 1 121 ? 12.999 -15.695 -17.018 1.00 84.62 121 ARG A O 1
ATOM 952 N N . ASP A 1 122 ? 14.190 -17.173 -18.231 1.00 86.19 122 ASP A N 1
ATOM 953 C CA . ASP A 1 122 ? 15.438 -16.445 -18.082 1.00 86.19 122 ASP A CA 1
ATOM 954 C C . ASP A 1 122 ? 15.331 -15.094 -18.789 1.00 86.19 122 ASP A C 1
ATOM 956 O O . ASP A 1 122 ? 14.665 -14.949 -19.821 1.00 86.19 122 ASP A O 1
ATOM 960 N N . PHE A 1 123 ? 15.981 -14.084 -18.212 1.00 84.12 123 PHE A N 1
ATOM 961 C CA . PHE A 1 123 ? 16.092 -12.792 -18.870 1.00 84.12 123 PHE A CA 1
ATOM 962 C C . PHE A 1 123 ? 16.731 -12.986 -20.242 1.00 84.12 123 PHE A C 1
ATOM 964 O O . PHE A 1 123 ? 17.716 -13.716 -20.380 1.00 84.12 123 PHE A O 1
ATOM 971 N N . ALA A 1 124 ? 16.197 -12.294 -21.249 1.00 86.81 124 ALA A N 1
ATOM 972 C CA . ALA A 1 124 ? 16.850 -12.252 -22.544 1.00 86.81 124 ALA A CA 1
ATOM 973 C C . ALA A 1 124 ? 18.297 -11.759 -22.345 1.00 86.81 124 ALA A C 1
ATOM 975 O O . ALA A 1 124 ? 18.507 -10.744 -21.666 1.00 86.81 124 ALA A O 1
ATOM 976 N N . PRO A 1 125 ? 19.304 -12.460 -22.895 1.00 87.62 125 PRO A N 1
ATOM 977 C CA . PRO A 1 125 ? 20.682 -12.014 -22.788 1.00 87.62 125 PRO A CA 1
ATOM 978 C C . PRO A 1 125 ? 20.813 -10.621 -23.403 1.00 87.62 125 PRO A C 1
ATOM 980 O O . PRO A 1 125 ? 20.091 -10.270 -24.342 1.00 87.62 125 PRO A O 1
ATOM 983 N N . ARG A 1 126 ? 21.753 -9.819 -22.886 1.00 83.00 126 ARG A N 1
ATOM 984 C CA . ARG A 1 126 ? 22.003 -8.475 -23.420 1.00 83.00 126 ARG A CA 1
ATOM 985 C C . ARG A 1 126 ? 22.221 -8.576 -24.938 1.00 83.00 126 ARG A C 1
ATOM 987 O O . ARG A 1 126 ? 23.127 -9.306 -25.350 1.00 83.00 126 ARG A O 1
ATOM 994 N N . PRO A 1 127 ? 21.442 -7.855 -25.764 1.00 80.69 127 PRO A N 1
ATOM 995 C CA . PRO A 1 127 ? 21.578 -7.944 -27.208 1.00 80.69 127 PRO A CA 1
ATOM 996 C C . PRO A 1 127 ? 22.975 -7.474 -27.616 1.00 80.69 127 PRO A C 1
ATOM 998 O O . PRO A 1 127 ? 23.419 -6.390 -27.240 1.00 80.69 127 PRO A O 1
ATOM 1001 N N . GLN A 1 128 ? 23.673 -8.305 -28.387 1.00 85.31 128 GLN A N 1
ATOM 1002 C CA . GLN A 1 128 ? 24.971 -7.987 -28.981 1.00 85.31 128 GLN A CA 1
ATOM 1003 C C . GLN A 1 128 ? 24.822 -7.971 -30.505 1.00 85.31 128 GLN A C 1
ATOM 1005 O O . GLN A 1 128 ? 25.236 -8.926 -31.168 1.00 85.31 128 GLN A O 1
ATOM 1010 N N . PRO A 1 129 ? 24.179 -6.937 -31.082 1.00 82.12 129 PRO A N 1
ATOM 1011 C CA . PRO A 1 129 ? 23.941 -6.896 -32.515 1.00 82.12 129 PRO A CA 1
ATOM 1012 C C . PRO A 1 129 ? 25.274 -6.862 -33.267 1.00 82.12 129 PRO A C 1
ATOM 1014 O O . PRO A 1 129 ? 26.026 -5.891 -33.207 1.00 82.12 129 PRO A O 1
ATOM 1017 N N . LYS A 1 130 ? 25.561 -7.942 -33.996 1.00 86.44 130 LYS A N 1
ATOM 1018 C CA . LYS A 1 130 ? 26.700 -8.054 -34.911 1.00 86.44 130 LYS A CA 1
ATOM 1019 C C . LYS A 1 130 ? 26.158 -8.208 -36.331 1.00 86.44 130 LYS A C 1
ATOM 1021 O O . LYS A 1 130 ? 26.075 -9.332 -36.823 1.00 86.44 130 LYS A O 1
ATOM 1026 N N . PRO A 1 131 ? 25.741 -7.109 -36.988 1.00 85.50 131 PRO A N 1
ATOM 1027 C CA . PRO A 1 131 ? 25.222 -7.189 -38.346 1.00 85.50 131 PRO A CA 1
ATOM 1028 C C . PRO A 1 131 ? 26.265 -7.817 -39.286 1.00 85.50 131 PRO A C 1
ATOM 1030 O O . PRO A 1 131 ? 27.446 -7.434 -39.216 1.00 85.50 131 PRO A O 1
ATOM 1033 N N . PRO A 1 132 ? 25.859 -8.752 -40.167 1.00 89.44 132 PRO A N 1
ATOM 1034 C CA . PRO A 1 132 ? 26.708 -9.253 -41.242 1.00 89.44 132 PRO A CA 1
ATOM 1035 C C . PRO A 1 132 ? 27.278 -8.103 -42.074 1.00 89.44 132 PRO A C 1
ATOM 1037 O O . PRO A 1 132 ? 26.621 -7.078 -42.245 1.00 89.44 132 PRO A O 1
ATOM 1040 N N . LEU A 1 133 ? 28.491 -8.259 -42.611 1.00 87.75 133 LEU A N 1
ATOM 1041 C CA . LEU A 1 133 ? 29.166 -7.187 -43.359 1.00 87.75 133 LEU A CA 1
ATOM 1042 C C . LEU A 1 133 ? 28.324 -6.662 -44.531 1.00 87.75 133 LEU A C 1
ATOM 1044 O O . LEU A 1 133 ? 28.283 -5.456 -44.749 1.00 87.75 133 LEU A O 1
ATOM 1048 N N . ALA A 1 134 ? 27.598 -7.549 -45.215 1.00 90.69 134 ALA A N 1
ATOM 1049 C CA . ALA A 1 134 ? 26.778 -7.214 -46.377 1.00 90.69 134 ALA A CA 1
ATOM 1050 C C . ALA A 1 134 ? 25.646 -6.212 -46.087 1.00 90.69 134 ALA A C 1
ATOM 1052 O O . ALA A 1 134 ? 25.227 -5.495 -46.988 1.00 90.69 134 ALA A O 1
ATOM 1053 N N . VAL A 1 135 ? 25.150 -6.151 -44.846 1.00 88.56 135 VAL A N 1
ATOM 1054 C CA . VAL A 1 135 ? 24.041 -5.254 -44.467 1.00 88.56 135 VAL A CA 1
AT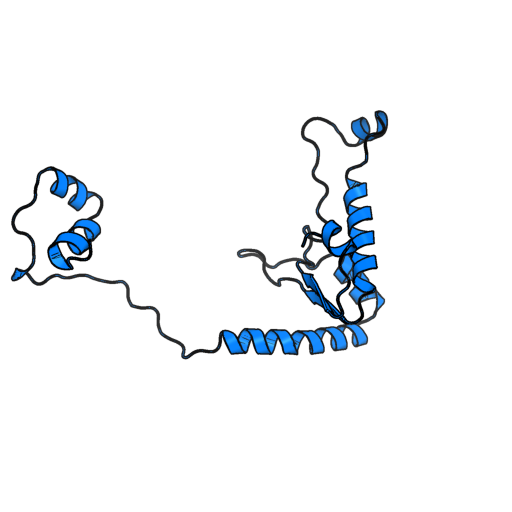OM 1055 C C . VAL A 1 135 ? 24.516 -3.991 -43.751 1.00 88.56 135 VAL A C 1
ATOM 1057 O O . VAL A 1 135 ? 23.700 -3.146 -43.389 1.00 88.56 135 VAL A O 1
ATOM 1060 N N . ARG A 1 136 ? 25.826 -3.845 -43.513 1.00 88.81 136 ARG A N 1
ATOM 1061 C CA . ARG A 1 136 ? 26.369 -2.647 -42.866 1.00 88.81 136 ARG A CA 1
ATOM 1062 C C . ARG A 1 136 ? 26.327 -1.478 -43.853 1.00 88.81 136 ARG A C 1
ATOM 1064 O O . ARG A 1 136 ? 26.846 -1.618 -44.960 1.00 88.81 136 ARG A O 1
ATOM 1071 N N . PRO A 1 137 ? 25.756 -0.323 -43.470 1.00 87.88 137 PRO A N 1
ATOM 1072 C CA . PRO A 1 137 ? 25.782 0.858 -44.319 1.00 87.88 137 PRO A CA 1
ATOM 1073 C C . PRO A 1 137 ? 27.224 1.263 -44.630 1.00 87.88 137 PRO A C 1
ATOM 1075 O O . PRO A 1 137 ? 28.044 1.391 -43.723 1.00 87.88 137 PRO A O 1
ATOM 1078 N N . GLN A 1 138 ? 27.521 1.455 -45.913 1.00 88.38 138 GLN A N 1
ATOM 1079 C CA . GLN A 1 138 ? 28.831 1.928 -46.374 1.00 88.38 138 GLN A CA 1
ATOM 1080 C C . GLN A 1 138 ? 28.894 3.456 -46.493 1.00 88.38 138 GLN A C 1
ATOM 1082 O O . GLN A 1 138 ? 29.975 4.024 -46.588 1.00 88.38 138 GLN A O 1
ATOM 1087 N N . HIS A 1 139 ? 27.737 4.121 -46.466 1.00 88.88 139 HIS A N 1
ATOM 1088 C CA . HIS A 1 139 ? 27.608 5.565 -46.611 1.00 88.88 139 HIS A CA 1
ATOM 1089 C C . HIS A 1 139 ? 26.717 6.113 -45.496 1.00 88.88 139 HIS A C 1
ATOM 1091 O O . HIS A 1 139 ? 25.657 5.549 -45.215 1.00 88.88 139 HIS A O 1
ATOM 1097 N N . PHE A 1 140 ? 27.145 7.222 -44.895 1.00 89.94 140 PHE A N 1
ATOM 1098 C CA . PHE A 1 140 ? 26.423 7.946 -43.851 1.00 89.94 140 PHE A CA 1
ATOM 1099 C C . PHE A 1 140 ? 26.305 9.417 -44.247 1.00 89.94 140 PHE A C 1
ATOM 1101 O O . PHE A 1 140 ? 27.259 9.989 -44.776 1.00 89.94 140 PHE A O 1
ATOM 1108 N N . SER A 1 141 ? 25.157 10.042 -43.982 1.00 90.12 141 SER A N 1
ATOM 1109 C CA . SER A 1 141 ? 25.056 11.502 -44.056 1.00 90.12 141 SER A CA 1
ATOM 1110 C C . SER A 1 141 ? 25.819 12.161 -42.898 1.00 90.12 141 SER A C 1
ATOM 1112 O O . SER A 1 141 ? 26.072 11.542 -41.864 1.00 90.12 141 SER A O 1
ATOM 1114 N N . VAL A 1 142 ? 26.131 13.454 -43.025 1.00 89.88 142 VAL A N 1
ATOM 1115 C CA . VAL A 1 142 ? 26.798 14.229 -41.958 1.00 89.88 142 VAL A CA 1
ATOM 1116 C C . VAL A 1 142 ? 26.008 14.176 -40.640 1.00 89.88 142 VAL A C 1
ATOM 1118 O O . VAL A 1 142 ? 26.587 14.002 -39.572 1.00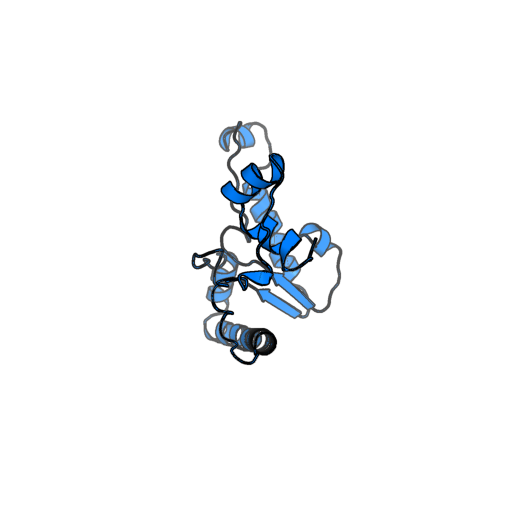 89.88 142 VAL A O 1
ATOM 1121 N N . THR A 1 143 ? 24.677 14.241 -40.714 1.00 88.19 143 THR A N 1
ATOM 1122 C CA . THR A 1 143 ? 23.782 14.155 -39.548 1.00 88.19 143 THR A CA 1
ATOM 1123 C C . THR A 1 143 ? 23.728 12.751 -38.936 1.00 88.19 143 THR A C 1
ATOM 1125 O O . THR A 1 143 ? 23.605 12.592 -37.718 1.00 88.19 143 THR A O 1
ATOM 1128 N N . GLU A 1 144 ? 23.861 11.706 -39.756 1.00 91.25 144 GLU A N 1
ATOM 1129 C CA . GLU A 1 144 ? 23.931 10.324 -39.280 1.00 91.25 144 GLU A CA 1
ATOM 1130 C C . GLU A 1 144 ? 25.248 10.024 -38.570 1.00 91.25 144 GLU A C 1
ATOM 1132 O O . GLU A 1 144 ? 25.245 9.215 -37.649 1.00 91.25 144 GLU A O 1
ATOM 1137 N N . ILE A 1 145 ? 26.351 10.682 -38.937 1.00 90.94 145 ILE A N 1
ATOM 1138 C CA . ILE A 1 145 ? 27.646 10.499 -38.264 1.00 90.94 145 ILE A CA 1
ATOM 1139 C C . ILE A 1 145 ? 27.578 10.978 -36.809 1.00 90.94 145 ILE A C 1
ATOM 1141 O O . ILE A 1 145 ? 28.038 10.278 -35.904 1.00 90.94 145 ILE A O 1
ATOM 1145 N N . GLU A 1 146 ? 26.964 12.136 -36.560 1.00 92.00 146 GLU A N 1
ATOM 1146 C CA . GLU A 1 146 ? 26.747 12.634 -35.197 1.00 92.00 146 GLU A CA 1
ATOM 1147 C C . GLU A 1 146 ? 25.880 11.658 -34.386 1.00 92.00 146 GLU A C 1
ATOM 1149 O O . GLU A 1 146 ? 26.223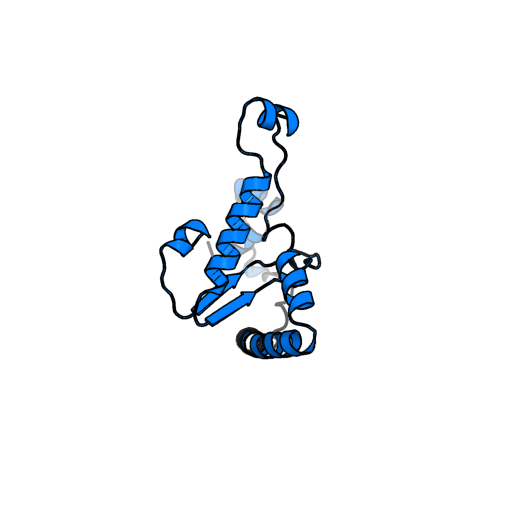 11.287 -33.259 1.00 92.00 146 GLU A O 1
ATOM 1154 N N . THR A 1 147 ? 24.796 11.176 -35.002 1.00 90.56 147 THR A N 1
ATOM 1155 C CA . THR A 1 147 ? 23.886 10.200 -34.391 1.00 90.56 147 THR A CA 1
ATOM 1156 C C . THR A 1 147 ? 24.599 8.881 -34.109 1.00 90.56 147 THR A C 1
ATOM 1158 O O . THR A 1 147 ? 24.467 8.356 -33.016 1.00 90.56 147 THR A O 1
ATOM 1161 N N . LEU A 1 148 ? 25.416 8.370 -35.030 1.00 89.94 148 LEU A N 1
ATOM 1162 C CA . LEU A 1 148 ? 26.168 7.124 -34.871 1.00 89.94 148 LEU A CA 1
ATOM 1163 C C . LEU A 1 148 ? 27.129 7.179 -33.676 1.00 89.94 148 LEU A C 1
ATOM 1165 O O . LEU A 1 148 ? 27.288 6.186 -32.968 1.00 89.94 148 LEU A O 1
ATOM 1169 N N . ARG A 1 149 ? 27.760 8.336 -33.438 1.00 91.25 149 ARG A N 1
ATOM 1170 C CA . ARG A 1 149 ? 28.670 8.538 -32.303 1.00 91.25 149 ARG A CA 1
ATOM 1171 C C . ARG A 1 149 ? 27.928 8.592 -30.966 1.00 91.25 149 ARG A C 1
ATOM 1173 O O . ARG A 1 149 ? 28.445 8.094 -29.969 1.00 91.25 149 ARG A O 1
ATOM 1180 N N . ARG A 1 150 ? 26.756 9.229 -30.931 1.00 92.50 150 ARG A N 1
ATOM 1181 C CA . ARG A 1 150 ? 25.964 9.426 -29.706 1.00 92.50 150 ARG A CA 1
ATOM 1182 C C . ARG A 1 150 ? 25.064 8.229 -29.379 1.00 92.50 150 ARG A C 1
ATOM 1184 O O . ARG A 1 150 ? 24.925 7.880 -28.212 1.00 92.50 150 ARG A O 1
ATOM 1191 N N . ASP A 1 151 ? 24.462 7.632 -30.400 1.00 90.38 151 ASP A N 1
ATOM 1192 C CA . ASP A 1 151 ? 23.513 6.522 -30.344 1.00 90.38 151 ASP A CA 1
ATOM 1193 C C . ASP A 1 151 ? 23.650 5.608 -31.587 1.00 90.38 151 ASP A C 1
ATOM 1195 O O . ASP A 1 151 ? 22.914 5.734 -32.576 1.00 90.38 151 ASP A O 1
ATOM 1199 N N . PRO A 1 152 ? 24.577 4.635 -31.555 1.00 88.50 152 PRO A N 1
ATOM 1200 C CA . PRO A 1 152 ? 24.743 3.687 -32.653 1.00 88.50 152 PRO A CA 1
ATOM 1201 C C . PRO A 1 152 ? 23.541 2.742 -32.831 1.00 88.50 152 PRO A C 1
ATOM 1203 O O . PRO A 1 152 ? 23.366 2.175 -33.915 1.00 88.50 152 PRO A O 1
ATOM 1206 N N . TYR A 1 153 ? 22.692 2.570 -31.810 1.00 87.81 153 TYR A N 1
ATOM 1207 C CA . TYR A 1 153 ? 21.519 1.698 -31.901 1.00 87.81 153 TYR A CA 1
ATOM 1208 C C . TYR A 1 153 ? 20.410 2.322 -32.747 1.00 87.81 153 TYR A C 1
ATOM 1210 O O . TYR A 1 153 ? 19.735 1.591 -33.472 1.00 87.81 153 TYR A O 1
ATOM 1218 N N . ALA A 1 154 ? 20.269 3.651 -32.745 1.00 89.88 154 ALA A N 1
ATOM 1219 C CA . ALA A 1 154 ? 19.336 4.347 -33.631 1.00 89.88 154 ALA A CA 1
ATOM 1220 C C . ALA A 1 154 ? 19.638 4.074 -35.116 1.00 89.88 154 ALA A C 1
ATOM 1222 O O . ALA A 1 154 ? 18.731 3.786 -35.902 1.00 89.88 154 ALA A O 1
ATOM 1223 N N . ILE A 1 155 ? 20.921 4.096 -35.493 1.00 90.56 155 ILE A N 1
ATOM 1224 C CA . ILE A 1 155 ? 21.365 3.768 -36.854 1.00 90.56 155 ILE A CA 1
ATOM 1225 C C . ILE A 1 155 ? 21.117 2.290 -37.168 1.00 90.56 155 ILE A C 1
ATOM 1227 O O . ILE A 1 155 ? 20.611 1.974 -38.244 1.00 90.56 155 ILE A O 1
ATOM 1231 N N . TYR A 1 156 ? 21.414 1.382 -36.232 1.00 88.75 156 TYR A N 1
ATOM 1232 C CA . TYR A 1 156 ? 21.151 -0.051 -36.395 1.00 88.75 156 TYR A CA 1
ATOM 1233 C C . TYR A 1 156 ? 19.656 -0.350 -36.605 1.00 88.75 156 TYR A C 1
ATOM 1235 O O . TYR A 1 156 ? 19.289 -1.034 -37.563 1.00 88.75 156 TYR A O 1
ATOM 1243 N N . ALA A 1 157 ? 18.780 0.213 -35.770 1.00 90.50 157 ALA A N 1
ATOM 1244 C CA . ALA A 1 157 ? 17.336 0.025 -35.872 1.00 90.50 157 ALA A CA 1
ATOM 1245 C C . ALA A 1 157 ? 16.772 0.568 -37.195 1.00 90.50 157 ALA A C 1
ATOM 1247 O O . ALA A 1 157 ? 15.980 -0.108 -37.850 1.00 90.50 157 ALA A O 1
ATOM 1248 N N . ARG A 1 158 ? 17.222 1.755 -37.627 1.00 89.81 158 ARG A N 1
ATOM 1249 C CA . ARG A 1 158 ? 16.748 2.399 -38.860 1.00 89.81 158 ARG A CA 1
ATOM 1250 C C . ARG A 1 158 ? 17.292 1.738 -40.126 1.00 89.81 158 ARG A C 1
ATOM 1252 O O . ARG A 1 158 ? 16.529 1.403 -41.024 1.00 89.81 158 ARG A O 1
ATOM 1259 N N . ARG A 1 159 ? 18.615 1.579 -40.230 1.00 88.56 159 ARG A N 1
ATOM 1260 C CA . ARG A 1 159 ? 19.281 1.166 -41.478 1.00 88.56 159 ARG A CA 1
ATOM 1261 C C . ARG A 1 159 ? 19.339 -0.347 -41.664 1.00 88.56 159 ARG A C 1
ATOM 1263 O O . ARG A 1 159 ? 19.327 -0.799 -42.804 1.00 88.56 159 ARG A O 1
ATOM 1270 N N . ILE A 1 160 ? 19.421 -1.116 -40.577 1.00 89.44 160 ILE A N 1
ATOM 1271 C CA . ILE A 1 160 ? 19.611 -2.571 -40.647 1.00 89.44 160 ILE A CA 1
ATOM 1272 C C . ILE A 1 160 ? 18.302 -3.303 -40.352 1.00 89.44 160 ILE A C 1
ATOM 1274 O O . ILE A 1 160 ? 17.892 -4.132 -41.159 1.00 89.44 160 ILE A O 1
ATOM 1278 N N . LEU A 1 161 ? 17.622 -2.985 -39.244 1.00 89.38 161 LEU A N 1
ATOM 1279 C CA . LEU A 1 161 ? 16.364 -3.657 -38.882 1.00 89.38 161 LEU A CA 1
ATOM 1280 C C . LEU A 1 161 ? 15.115 -3.064 -39.555 1.00 89.38 161 LEU A C 1
ATOM 1282 O O . LEU A 1 161 ? 14.096 -3.744 -39.610 1.00 89.38 161 LEU A O 1
ATOM 1286 N N . ARG A 1 162 ? 15.191 -1.831 -40.076 1.00 87.75 162 ARG A N 1
ATOM 1287 C CA . ARG A 1 162 ? 14.075 -1.104 -40.718 1.00 87.75 162 ARG A CA 1
ATOM 1288 C C . ARG A 1 162 ? 12.836 -0.971 -39.815 1.00 87.75 162 ARG A C 1
ATOM 1290 O O . ARG A 1 162 ? 11.714 -1.165 -40.265 1.00 87.75 162 ARG A O 1
ATOM 1297 N N . LEU A 1 163 ? 13.060 -0.668 -38.534 1.00 86.44 163 LEU A N 1
ATOM 1298 C CA . LEU A 1 163 ? 12.016 -0.578 -37.497 1.00 86.44 163 LEU A CA 1
ATOM 1299 C C . LEU A 1 163 ? 11.560 0.860 -37.178 1.00 86.44 163 LEU A C 1
ATOM 1301 O O . LEU A 1 163 ? 10.828 1.056 -36.211 1.00 86.44 163 LEU A O 1
ATOM 1305 N N . MET A 1 164 ? 12.020 1.854 -37.942 1.00 63.69 164 MET A N 1
ATOM 1306 C CA . MET A 1 164 ? 11.564 3.249 -37.857 1.00 63.69 164 MET A CA 1
ATOM 1307 C C . MET A 1 164 ? 10.771 3.624 -39.096 1.00 63.69 164 MET A C 1
ATOM 1309 O O . MET A 1 164 ? 11.202 3.190 -40.189 1.00 63.69 164 MET A O 1
#

Sequence (164 aa):
WGALEARLQNVDTLVVGGLNEGVWPRKPESDRFMSRLMKTGIDLEPPERRIGLAAHDFQMAMGAKKVVLARSARSGDAPAVPSRWLQRLLTFIGTDHAAVLRRRGDEFLSWARALDAGERRDFAPRPQPKPPLAVRPQHFSVTEIETLRRDPYAIYARRILRLM

pLDDT: mean 88.59, std 6.35, range [63.69, 96.94]